Protein AF-A0A1H5ZK35-F1 (afdb_monomer_lite)

Structure (mmCIF, N/CA/C/O backbone):
data_AF-A0A1H5ZK35-F1
#
_entry.id   AF-A0A1H5ZK35-F1
#
loop_
_atom_site.group_PDB
_atom_site.id
_atom_site.type_symbol
_atom_site.label_atom_id
_atom_site.label_alt_id
_atom_site.label_comp_id
_atom_site.label_asym_id
_atom_site.label_entity_id
_atom_site.label_seq_id
_atom_site.pdbx_PDB_ins_code
_atom_site.Cartn_x
_atom_site.Cartn_y
_atom_site.Cartn_z
_atom_site.occupancy
_atom_site.B_iso_or_equiv
_atom_site.auth_seq_id
_atom_site.auth_comp_id
_atom_site.auth_asym_id
_atom_site.auth_atom_id
_atom_site.pdbx_PDB_model_num
ATOM 1 N N . MET A 1 1 ? -20.546 -2.433 10.017 1.00 49.03 1 MET A N 1
ATOM 2 C CA . MET A 1 1 ? -19.385 -1.617 10.458 1.00 49.03 1 MET A CA 1
ATOM 3 C C . MET A 1 1 ? -18.081 -2.416 10.599 1.00 49.03 1 MET A C 1
ATOM 5 O O . MET A 1 1 ? -17.077 -1.964 10.078 1.00 49.03 1 MET A O 1
ATOM 9 N N . LYS A 1 2 ? -18.054 -3.610 11.224 1.00 55.56 2 LYS A N 1
ATOM 10 C CA . LYS A 1 2 ? -16.816 -4.425 11.358 1.00 55.56 2 LYS A CA 1
ATOM 11 C C . LYS A 1 2 ? -16.218 -4.907 10.025 1.00 55.56 2 LYS A C 1
ATOM 13 O O . LYS A 1 2 ? -15.010 -5.068 9.913 1.00 55.56 2 LYS A O 1
ATOM 18 N N . THR A 1 3 ? -17.070 -5.149 9.034 1.00 64.69 3 THR A N 1
ATOM 19 C CA . THR A 1 3 ? -16.689 -5.733 7.742 1.00 64.69 3 THR A CA 1
ATOM 20 C C . THR A 1 3 ? -15.943 -4.738 6.855 1.00 64.69 3 THR A C 1
ATOM 22 O O . THR A 1 3 ? -14.916 -5.093 6.298 1.00 64.69 3 THR A O 1
ATOM 25 N N . ILE A 1 4 ? -16.377 -3.473 6.808 1.00 67.25 4 ILE A N 1
ATOM 26 C CA . ILE A 1 4 ? -15.739 -2.415 6.003 1.00 67.25 4 ILE A CA 1
ATOM 27 C C . ILE A 1 4 ? -14.307 -2.147 6.487 1.00 67.25 4 ILE A C 1
ATOM 29 O O . ILE A 1 4 ? -13.399 -2.065 5.671 1.00 67.25 4 ILE A O 1
ATOM 33 N N . LEU A 1 5 ? -14.080 -2.097 7.807 1.00 65.31 5 LEU A N 1
ATOM 34 C CA . LEU A 1 5 ? -12.732 -1.923 8.363 1.00 65.31 5 LEU A CA 1
ATOM 35 C C . LEU A 1 5 ? -11.831 -3.141 8.109 1.00 65.31 5 LEU A C 1
ATOM 37 O O . LEU A 1 5 ? -10.650 -2.976 7.818 1.00 65.31 5 LEU A O 1
ATOM 41 N N . LYS A 1 6 ? -12.382 -4.361 8.172 1.00 67.38 6 LYS A N 1
ATOM 42 C CA . LYS A 1 6 ? -11.642 -5.580 7.810 1.00 67.38 6 LYS A CA 1
ATOM 43 C C . LYS A 1 6 ? -11.255 -5.585 6.332 1.00 67.38 6 LYS A C 1
ATOM 45 O O . LYS A 1 6 ? -10.099 -5.846 6.027 1.00 67.38 6 LYS A O 1
ATOM 50 N N . PHE A 1 7 ? -12.187 -5.261 5.434 1.00 76.19 7 PHE A N 1
ATOM 51 C CA . PHE A 1 7 ? -11.905 -5.160 4.000 1.00 76.19 7 PHE A CA 1
ATOM 52 C C . PHE A 1 7 ? -10.918 -4.035 3.688 1.00 76.19 7 PHE A C 1
ATOM 54 O O . PHE A 1 7 ? -10.021 -4.252 2.886 1.00 76.19 7 PHE A O 1
ATOM 61 N N . GLY A 1 8 ? -11.016 -2.881 4.353 1.00 71.81 8 GLY A N 1
ATOM 62 C CA . GLY A 1 8 ? -10.055 -1.785 4.206 1.00 71.81 8 GLY A CA 1
ATOM 63 C C . GLY A 1 8 ? -8.639 -2.172 4.639 1.00 71.81 8 GLY A C 1
ATOM 64 O O . GLY A 1 8 ? -7.684 -1.874 3.931 1.00 71.81 8 GLY A O 1
ATOM 65 N N . SER A 1 9 ? -8.496 -2.906 5.747 1.00 68.50 9 SER A N 1
ATOM 66 C CA . SER A 1 9 ? -7.190 -3.400 6.203 1.00 68.50 9 SER A CA 1
ATOM 67 C C . SER A 1 9 ? -6.633 -4.502 5.291 1.00 68.50 9 SER A C 1
ATOM 69 O O . SER A 1 9 ? -5.447 -4.483 4.969 1.00 68.50 9 SER A O 1
ATOM 71 N N . LEU A 1 10 ? -7.488 -5.412 4.807 1.00 77.50 10 LEU A N 1
ATOM 72 C CA . LEU A 1 10 ? -7.105 -6.465 3.861 1.00 77.50 10 LEU A CA 1
ATOM 73 C C . LEU A 1 10 ? -6.694 -5.884 2.500 1.00 77.50 10 LEU A C 1
ATOM 75 O O . LEU A 1 10 ? -5.715 -6.330 1.912 1.00 77.50 10 LEU A O 1
ATOM 79 N N . LEU A 1 11 ? -7.412 -4.861 2.027 1.00 79.62 11 LEU A N 1
ATOM 80 C CA . LEU A 1 11 ? -7.066 -4.104 0.826 1.00 79.62 11 LEU A CA 1
ATOM 81 C C . LEU A 1 11 ? -5.779 -3.308 1.018 1.00 79.62 11 LEU A C 1
ATOM 83 O O . LEU A 1 11 ? -4.944 -3.325 0.126 1.00 79.62 11 LEU A O 1
ATOM 87 N N . GLY A 1 12 ? -5.585 -2.663 2.172 1.00 72.00 12 GLY A N 1
ATOM 88 C CA . GLY A 1 12 ? -4.336 -1.976 2.505 1.00 72.00 12 GLY A CA 1
ATOM 89 C C . GLY A 1 12 ? -3.139 -2.927 2.501 1.00 72.00 12 GLY A C 1
ATOM 90 O O . GLY A 1 12 ? -2.101 -2.593 1.944 1.00 72.00 12 GLY A O 1
ATOM 91 N N . LEU A 1 13 ? -3.308 -4.141 3.033 1.00 76.00 13 LEU A N 1
ATOM 92 C CA . LEU A 1 13 ? -2.285 -5.188 3.010 1.00 76.00 13 LEU A CA 1
ATOM 93 C C . LEU A 1 13 ? -2.050 -5.745 1.596 1.00 76.00 13 LEU A C 1
ATOM 95 O O . LEU A 1 13 ? -0.915 -5.973 1.196 1.00 76.00 13 LEU A O 1
ATOM 99 N N . LEU A 1 14 ? -3.103 -5.929 0.799 1.00 81.56 14 LEU A N 1
ATOM 100 C CA . LEU A 1 14 ? -2.956 -6.302 -0.610 1.00 81.56 14 LEU A CA 1
ATOM 101 C C . LEU A 1 14 ? -2.247 -5.205 -1.406 1.00 81.56 14 LEU A C 1
ATOM 103 O O . LEU A 1 14 ? -1.412 -5.518 -2.247 1.00 81.56 14 LEU A O 1
ATOM 107 N N . LEU A 1 15 ? -2.510 -3.931 -1.110 1.00 75.88 15 LEU A N 1
ATOM 108 C CA . LEU A 1 15 ? -1.840 -2.794 -1.736 1.00 75.88 15 LEU A CA 1
ATOM 109 C C . LEU A 1 15 ? -0.358 -2.668 -1.362 1.00 75.88 15 LEU A C 1
ATOM 111 O O . LEU A 1 15 ? 0.350 -1.943 -2.049 1.00 75.88 15 LEU A O 1
ATOM 115 N N . THR A 1 16 ? 0.147 -3.338 -0.323 1.00 75.44 16 THR A N 1
ATOM 116 C CA . THR A 1 16 ? 1.599 -3.373 -0.068 1.00 75.44 16 THR A CA 1
ATOM 117 C C . THR A 1 16 ? 2.304 -4.480 -0.850 1.00 75.44 16 THR A C 1
ATOM 119 O O . THR A 1 16 ? 3.511 -4.395 -1.060 1.00 75.44 16 THR A O 1
ATOM 122 N N . ILE A 1 17 ? 1.566 -5.487 -1.325 1.00 80.06 17 ILE A N 1
ATOM 123 C CA . ILE A 1 17 ? 2.107 -6.649 -2.048 1.00 80.06 17 ILE A CA 1
ATOM 124 C C . ILE A 1 17 ? 1.867 -6.527 -3.559 1.00 80.06 17 ILE A C 1
ATOM 126 O O . ILE A 1 17 ? 2.724 -6.882 -4.362 1.00 80.06 17 ILE A O 1
ATOM 130 N N . TYR A 1 18 ? 0.721 -5.992 -3.967 1.00 82.62 18 TYR A N 1
ATOM 131 C CA . TYR A 1 18 ? 0.313 -5.924 -5.367 1.00 82.62 18 TYR A CA 1
ATOM 132 C C . TYR A 1 18 ? 1.195 -4.987 -6.219 1.00 82.62 18 TYR A C 1
ATOM 134 O O . TYR A 1 18 ? 1.692 -5.447 -7.245 1.00 82.62 18 TYR A O 1
ATOM 142 N N . PRO A 1 19 ? 1.496 -3.734 -5.812 1.00 80.00 19 PRO A N 1
ATOM 143 C CA . PRO A 1 19 ? 2.369 -2.843 -6.581 1.00 80.00 19 PRO A CA 1
ATOM 144 C C . PRO A 1 19 ? 3.787 -3.379 -6.835 1.00 80.00 19 PRO A C 1
ATOM 146 O O . PRO A 1 19 ? 4.229 -3.262 -7.975 1.00 80.00 19 PRO A O 1
ATOM 149 N N . PRO A 1 20 ? 4.510 -3.985 -5.861 1.00 80.06 20 PRO A N 1
ATOM 150 C CA . PRO A 1 20 ? 5.816 -4.576 -6.145 1.00 80.06 20 PRO A CA 1
ATOM 151 C C . PRO A 1 20 ? 5.722 -5.736 -7.130 1.00 80.06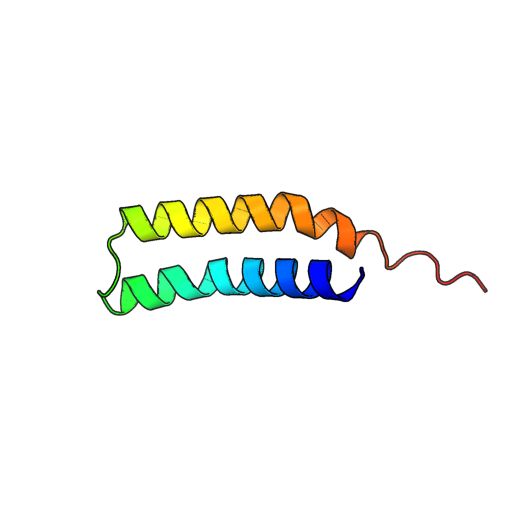 20 PRO A C 1
ATOM 153 O O . PRO A 1 20 ? 6.550 -5.816 -8.029 1.00 80.06 20 PRO A O 1
ATOM 156 N N . VAL A 1 21 ? 4.710 -6.603 -7.015 1.00 84.06 21 VAL A N 1
ATOM 157 C CA . VAL A 1 21 ? 4.513 -7.710 -7.970 1.00 84.06 21 VAL A CA 1
ATOM 158 C C . VAL A 1 21 ? 4.298 -7.173 -9.388 1.00 84.06 21 VAL A C 1
ATOM 160 O O . VAL A 1 21 ? 4.902 -7.667 -10.337 1.00 84.06 21 VAL A O 1
ATOM 163 N N . MET A 1 22 ? 3.495 -6.119 -9.523 1.00 81.88 22 MET A N 1
ATOM 164 C CA . MET A 1 22 ? 3.199 -5.475 -10.803 1.00 81.88 22 MET A CA 1
ATOM 165 C C . MET A 1 22 ? 4.417 -4.732 -11.390 1.00 81.88 22 MET A C 1
ATOM 167 O O . MET A 1 22 ? 4.648 -4.779 -12.597 1.00 81.88 22 MET A O 1
ATOM 171 N N . TYR A 1 23 ? 5.240 -4.112 -10.538 1.00 82.25 23 TYR A N 1
ATOM 172 C CA . TYR A 1 23 ? 6.527 -3.520 -10.922 1.00 82.25 23 TYR A CA 1
ATOM 173 C C . TYR A 1 23 ? 7.523 -4.582 -11.410 1.00 82.25 23 TYR A C 1
ATOM 175 O O . TYR A 1 23 ? 8.157 -4.401 -12.446 1.00 82.25 23 TYR A O 1
ATOM 183 N N . PHE A 1 24 ? 7.622 -5.726 -10.723 1.00 82.06 24 PHE A N 1
ATOM 184 C CA . PHE A 1 24 ? 8.479 -6.837 -11.157 1.00 82.06 24 PHE A CA 1
ATOM 185 C C . PHE A 1 24 ? 8.020 -7.476 -12.474 1.00 82.06 24 PHE A C 1
ATOM 187 O O . PHE A 1 24 ? 8.852 -7.996 -13.213 1.00 82.06 24 PHE A O 1
ATOM 194 N N . MET A 1 25 ? 6.724 -7.414 -12.792 1.00 86.50 25 MET A N 1
ATOM 195 C CA . MET A 1 25 ? 6.192 -7.808 -14.103 1.00 86.50 25 MET A CA 1
ATOM 196 C C . MET A 1 25 ? 6.504 -6.798 -15.222 1.00 86.50 25 MET A C 1
ATOM 198 O O . MET A 1 25 ? 6.276 -7.112 -16.386 1.00 86.50 25 MET A O 1
ATOM 202 N N . GLY A 1 26 ? 7.040 -5.615 -14.899 1.00 82.19 26 GLY A N 1
ATOM 203 C CA . GLY A 1 26 ? 7.327 -4.552 -15.868 1.00 82.19 26 GLY A CA 1
ATOM 204 C C . GLY A 1 26 ? 6.092 -3.764 -16.317 1.00 82.19 26 GLY A C 1
ATOM 205 O O . GLY A 1 26 ? 6.186 -2.955 -17.234 1.00 82.19 26 GLY A O 1
ATOM 206 N N . ASP A 1 27 ? 4.943 -3.985 -15.674 1.00 78.81 27 ASP A N 1
ATOM 207 C CA . ASP A 1 27 ? 3.652 -3.390 -16.045 1.00 78.81 27 ASP A CA 1
ATOM 208 C C . ASP A 1 27 ? 3.481 -1.971 -15.463 1.00 78.81 27 ASP A C 1
ATOM 210 O O . ASP A 1 27 ? 2.655 -1.177 -15.914 1.00 78.81 27 ASP A O 1
ATOM 214 N N . VAL A 1 28 ? 4.273 -1.628 -14.438 1.00 80.50 28 VAL A N 1
ATOM 215 C CA . VAL A 1 28 ? 4.137 -0.381 -13.677 1.00 80.50 28 VAL A CA 1
ATOM 216 C C . VAL A 1 28 ? 5.493 0.279 -1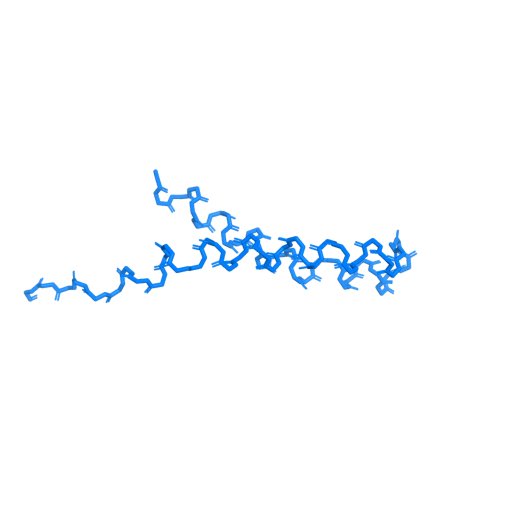3.471 1.00 80.50 28 VAL A C 1
ATOM 218 O O . VAL A 1 28 ? 6.446 -0.368 -13.054 1.00 80.50 28 VAL A O 1
ATOM 221 N N . ASP A 1 29 ? 5.560 1.587 -13.715 1.00 85.06 29 ASP A N 1
ATOM 222 C CA . ASP A 1 29 ? 6.760 2.395 -13.494 1.00 85.06 29 ASP A CA 1
ATOM 223 C C . ASP A 1 29 ? 7.077 2.573 -11.993 1.00 85.06 29 ASP A C 1
ATOM 225 O O . ASP A 1 29 ? 6.172 2.567 -11.142 1.00 85.06 29 ASP A O 1
ATOM 229 N N . LEU A 1 30 ? 8.358 2.765 -11.656 1.00 82.19 30 LEU A N 1
ATOM 230 C CA . LEU A 1 30 ? 8.845 2.851 -10.274 1.00 82.19 30 LEU A CA 1
ATOM 231 C C . LEU A 1 30 ? 8.145 3.975 -9.497 1.00 82.19 30 LEU A C 1
ATOM 233 O O . LEU A 1 30 ? 7.802 3.806 -8.322 1.00 82.19 30 LEU A O 1
ATOM 237 N N . ASP A 1 31 ? 7.883 5.114 -10.141 1.00 86.12 31 ASP A N 1
ATOM 238 C CA . ASP A 1 31 ? 7.205 6.230 -9.478 1.00 86.12 31 ASP A CA 1
ATOM 239 C C . ASP A 1 31 ? 5.741 5.916 -9.153 1.00 86.12 31 ASP A C 1
ATOM 241 O O . ASP A 1 31 ? 5.268 6.254 -8.064 1.00 86.12 31 ASP A O 1
ATOM 245 N N . ARG A 1 32 ? 5.030 5.185 -10.023 1.00 82.81 32 ARG A N 1
ATOM 246 C CA . ARG A 1 32 ? 3.657 4.735 -9.730 1.00 82.81 32 ARG A CA 1
ATOM 247 C C . ARG A 1 32 ? 3.626 3.741 -8.575 1.00 82.81 32 ARG A C 1
ATOM 249 O O . ARG A 1 32 ? 2.744 3.840 -7.721 1.00 82.81 32 ARG A O 1
ATOM 256 N N . MET A 1 33 ? 4.587 2.818 -8.527 1.00 84.56 33 MET A N 1
ATOM 257 C CA . MET A 1 33 ? 4.721 1.858 -7.429 1.00 84.56 33 MET A CA 1
ATOM 258 C C . MET A 1 33 ? 4.951 2.573 -6.092 1.00 84.56 33 MET A C 1
ATOM 260 O O . MET A 1 33 ? 4.247 2.294 -5.119 1.00 84.56 33 MET A O 1
ATOM 264 N N . LYS A 1 34 ? 5.885 3.532 -6.048 1.00 84.69 34 LYS A N 1
ATOM 265 C CA . LYS A 1 34 ? 6.194 4.319 -4.841 1.00 84.69 34 LYS A CA 1
ATOM 266 C C . LYS A 1 34 ? 4.966 5.058 -4.312 1.00 84.69 34 LYS A C 1
ATOM 268 O O . LYS A 1 34 ? 4.685 4.995 -3.115 1.00 84.69 34 LYS A O 1
ATOM 273 N N . TRP A 1 35 ? 4.208 5.710 -5.194 1.00 87.94 35 TRP A N 1
ATOM 274 C CA . TRP A 1 35 ? 2.975 6.401 -4.810 1.00 87.94 35 TRP A CA 1
ATOM 275 C C . TRP A 1 35 ? 1.894 5.440 -4.310 1.00 87.94 35 TRP A C 1
ATOM 277 O O . TRP A 1 35 ? 1.292 5.695 -3.266 1.00 87.94 35 TRP A O 1
ATOM 287 N N . ALA A 1 36 ? 1.674 4.317 -4.999 1.00 83.94 36 ALA A N 1
ATOM 288 C CA . ALA A 1 36 ? 0.690 3.315 -4.590 1.00 83.94 36 ALA A CA 1
ATOM 289 C C . ALA A 1 36 ? 1.012 2.718 -3.209 1.00 83.94 36 ALA A C 1
ATOM 291 O O . ALA A 1 36 ? 0.127 2.623 -2.357 1.00 83.94 36 ALA A O 1
ATOM 292 N N . MET A 1 37 ? 2.283 2.385 -2.957 1.00 82.38 37 MET A N 1
ATOM 293 C CA . MET A 1 37 ? 2.735 1.885 -1.655 1.00 82.38 37 MET A CA 1
ATOM 294 C C . MET A 1 37 ? 2.631 2.949 -0.560 1.00 82.38 37 MET A C 1
ATOM 296 O O . MET A 1 37 ? 2.189 2.636 0.542 1.00 82.38 37 MET A O 1
ATOM 300 N N . GLY A 1 38 ? 2.978 4.205 -0.856 1.00 87.50 38 GLY A N 1
ATOM 301 C CA . GLY A 1 38 ? 2.860 5.309 0.100 1.00 87.50 38 GLY A CA 1
ATOM 302 C C . GLY A 1 38 ? 1.413 5.557 0.531 1.00 87.50 38 GLY A C 1
ATOM 303 O O . GLY A 1 38 ? 1.127 5.671 1.723 1.00 87.50 38 GLY A O 1
ATOM 304 N N . ILE A 1 39 ? 0.482 5.563 -0.427 1.00 86.50 39 ILE A N 1
ATOM 305 C CA . ILE A 1 39 ? -0.954 5.717 -0.154 1.00 86.50 39 ILE A CA 1
ATOM 306 C C . ILE A 1 39 ? -1.496 4.497 0.602 1.00 86.50 39 ILE A C 1
ATOM 308 O O . ILE A 1 39 ? -2.231 4.663 1.576 1.00 86.50 39 ILE A O 1
ATOM 312 N N . GLY A 1 40 ? -1.108 3.282 0.201 1.00 82.19 40 GLY A N 1
ATOM 313 C CA . GLY A 1 40 ? -1.486 2.043 0.886 1.00 82.19 40 GLY A CA 1
ATOM 314 C C . GLY A 1 40 ? -1.002 2.004 2.337 1.00 82.19 40 GLY A C 1
ATOM 315 O O . GLY A 1 40 ? -1.772 1.659 3.234 1.00 82.19 40 GLY A O 1
ATOM 316 N N . MET A 1 41 ? 0.233 2.445 2.587 1.00 84.06 41 MET A N 1
ATOM 317 C CA . MET A 1 41 ? 0.804 2.560 3.927 1.00 84.06 41 MET A CA 1
ATOM 318 C C . MET A 1 41 ? 0.048 3.585 4.775 1.00 84.06 41 MET A C 1
ATOM 320 O O . MET A 1 41 ? -0.306 3.269 5.906 1.00 84.06 41 MET A O 1
ATOM 324 N N . LEU A 1 42 ? -0.255 4.771 4.238 1.00 86.12 42 LEU A N 1
ATOM 325 C CA . LEU A 1 42 ? -1.048 5.799 4.928 1.00 86.12 42 LEU A CA 1
ATOM 326 C C . LEU A 1 42 ? -2.449 5.291 5.289 1.00 86.12 42 LEU A C 1
ATOM 328 O O . LEU A 1 42 ? -2.881 5.418 6.435 1.00 86.12 42 LEU A O 1
ATOM 332 N N . LEU A 1 43 ? -3.136 4.662 4.334 1.00 81.12 43 LEU A N 1
ATOM 333 C CA . LEU A 1 43 ? -4.445 4.044 4.553 1.00 81.12 43 LEU A CA 1
ATOM 334 C C . LEU A 1 43 ? -4.380 2.970 5.638 1.00 81.12 43 LEU A C 1
ATOM 336 O O . LEU A 1 43 ? -5.229 2.954 6.533 1.00 81.12 43 LEU A O 1
ATOM 340 N N . TRP A 1 44 ? -3.373 2.095 5.595 1.00 77.00 44 TRP A N 1
ATOM 341 C CA . TRP A 1 44 ? -3.179 1.072 6.618 1.00 77.00 44 TRP A CA 1
ATOM 342 C C . TRP A 1 44 ? -2.871 1.698 7.979 1.00 77.00 44 TRP A C 1
ATOM 344 O O . TRP A 1 44 ? -3.462 1.290 8.968 1.00 77.00 44 TRP A O 1
ATOM 354 N N . PHE A 1 45 ? -2.047 2.743 8.048 1.00 82.12 45 PHE A N 1
ATOM 355 C CA . PHE A 1 45 ? -1.703 3.412 9.306 1.00 82.12 45 PHE A CA 1
ATOM 356 C C . PHE A 1 45 ? -2.916 4.055 9.990 1.00 82.12 45 PHE A C 1
ATOM 358 O O . PHE A 1 45 ? -3.033 4.010 11.211 1.00 82.12 45 PHE A O 1
ATOM 365 N N . VAL A 1 46 ? -3.847 4.618 9.213 1.00 82.94 46 VAL A N 1
ATOM 366 C CA . VAL A 1 46 ? -5.088 5.205 9.745 1.00 82.94 46 VAL A CA 1
ATOM 367 C C . VAL A 1 46 ? -6.097 4.119 10.131 1.00 82.94 46 VAL A C 1
ATOM 369 O O . VAL A 1 46 ? -6.838 4.277 11.099 1.00 82.94 46 VAL A O 1
ATOM 372 N N . THR A 1 47 ? -6.128 2.996 9.410 1.00 73.94 47 THR A N 1
ATOM 373 C CA . THR A 1 47 ? -7.133 1.936 9.616 1.00 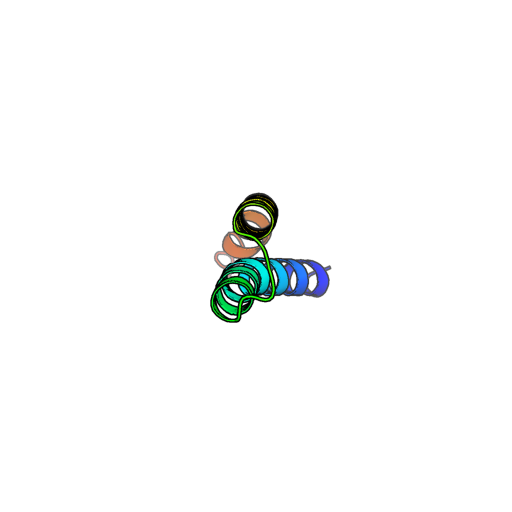73.94 47 THR A CA 1
ATOM 374 C C . THR A 1 47 ? -6.707 0.835 10.597 1.00 73.94 47 THR A C 1
ATOM 376 O O . THR A 1 47 ? -7.559 0.294 11.302 1.00 73.94 47 THR A O 1
ATOM 379 N N . ALA A 1 48 ? -5.415 0.519 10.709 1.00 71.88 48 ALA A N 1
ATOM 380 C CA . ALA A 1 48 ? -4.853 -0.494 11.607 1.00 71.88 48 ALA A CA 1
ATOM 381 C C . ALA A 1 48 ? -5.154 -0.263 13.104 1.00 71.88 48 ALA A C 1
ATOM 383 O O . ALA A 1 48 ? -5.621 -1.211 13.751 1.00 71.88 48 ALA A O 1
ATOM 384 N N . PRO A 1 49 ? -4.978 0.948 13.685 1.00 71.62 49 PRO A N 1
ATOM 385 C CA . PRO A 1 49 ?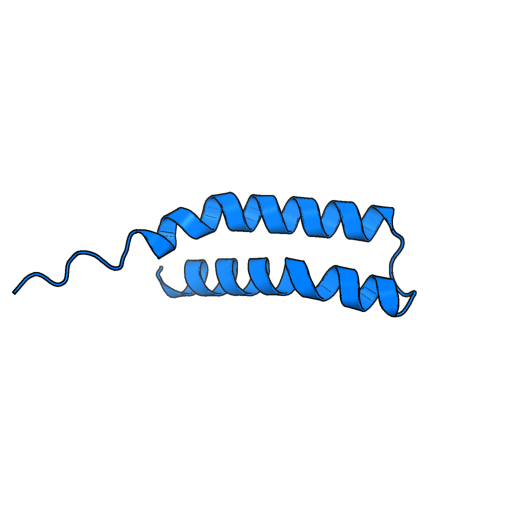 -5.248 1.174 15.108 1.00 71.62 49 PRO A CA 1
ATOM 386 C C . PRO A 1 49 ? -6.723 0.957 15.476 1.00 71.62 49 PRO A C 1
ATOM 388 O O . PRO A 1 49 ? -7.030 0.531 16.590 1.00 71.62 49 PRO A O 1
ATOM 391 N N . PHE A 1 50 ? -7.642 1.160 14.528 1.00 71.56 50 PHE A N 1
ATOM 392 C CA . PHE A 1 50 ? -9.078 0.946 14.733 1.00 71.56 50 PHE A CA 1
ATOM 393 C C . PHE A 1 50 ? -9.473 -0.533 14.873 1.00 71.56 50 PHE A C 1
ATOM 395 O O . PHE A 1 50 ? -10.567 -0.828 15.363 1.00 71.56 50 PHE A O 1
ATOM 402 N N . TRP A 1 51 ? -8.618 -1.472 14.453 1.00 64.81 51 TRP A N 1
ATOM 403 C CA . TRP A 1 51 ? -8.885 -2.908 14.576 1.00 64.81 51 TRP A CA 1
ATOM 404 C C . TRP A 1 51 ? -8.005 -3.597 15.624 1.00 64.81 51 TRP A C 1
ATOM 406 O O . TRP A 1 51 ? -8.505 -4.464 16.341 1.00 64.81 51 TRP A O 1
ATOM 416 N N . ILE A 1 52 ? -6.739 -3.186 15.773 1.00 67.81 52 ILE A N 1
ATOM 417 C CA . ILE A 1 52 ? -5.801 -3.841 16.699 1.00 67.81 52 ILE A CA 1
ATOM 418 C C . ILE A 1 52 ? -6.165 -3.626 18.176 1.00 67.81 52 ILE A C 1
ATOM 420 O O . ILE A 1 52 ? -5.948 -4.507 19.001 1.00 67.81 52 ILE A O 1
ATOM 424 N N . ASN A 1 53 ? -6.830 -2.514 18.508 1.00 58.75 53 ASN A N 1
ATOM 425 C CA . ASN A 1 53 ? -7.253 -2.205 19.878 1.00 58.75 53 ASN A CA 1
ATOM 426 C C . ASN A 1 53 ? -8.543 -2.931 20.317 1.00 58.75 53 ASN A C 1
ATOM 428 O O . ASN A 1 53 ? -9.168 -2.568 21.311 1.00 58.75 53 ASN A O 1
ATOM 432 N N . ARG A 1 54 ? -9.006 -3.939 19.566 1.00 56.69 54 ARG A N 1
ATOM 433 C CA . ARG A 1 54 ? -10.297 -4.599 19.820 1.00 56.69 54 ARG A CA 1
ATOM 434 C C . ARG A 1 54 ? -10.210 -5.992 20.438 1.00 56.69 54 ARG A C 1
ATOM 436 O O . ARG A 1 54 ? -11.248 -6.639 20.557 1.00 56.69 54 ARG A O 1
ATOM 443 N N . SER A 1 55 ? -9.020 -6.406 20.876 1.00 54.47 55 SER A N 1
ATOM 444 C CA . SER A 1 55 ? -8.777 -7.731 21.469 1.00 54.47 55 SER A CA 1
ATOM 445 C C . SER A 1 55 ? -8.590 -7.752 22.992 1.00 54.47 55 SER A C 1
ATOM 447 O O . SER A 1 55 ? -8.286 -8.810 23.527 1.00 54.47 55 SER A O 1
ATOM 449 N N . VAL A 1 56 ? -8.817 -6.654 23.723 1.00 55.50 56 VAL A N 1
ATOM 450 C CA . VAL A 1 56 ? -8.774 -6.674 25.202 1.00 55.50 56 VAL A CA 1
ATOM 451 C C . VAL A 1 56 ? -10.070 -6.125 25.792 1.00 55.50 56 VAL A C 1
ATOM 453 O O . VAL A 1 56 ? -10.116 -5.064 26.401 1.00 55.50 56 VAL A O 1
ATOM 456 N N . ASN A 1 57 ? -11.160 -6.856 25.570 1.00 50.47 57 ASN A N 1
ATOM 457 C CA . ASN A 1 57 ? -12.251 -6.943 26.540 1.00 50.47 57 ASN A CA 1
ATOM 458 C C . ASN A 1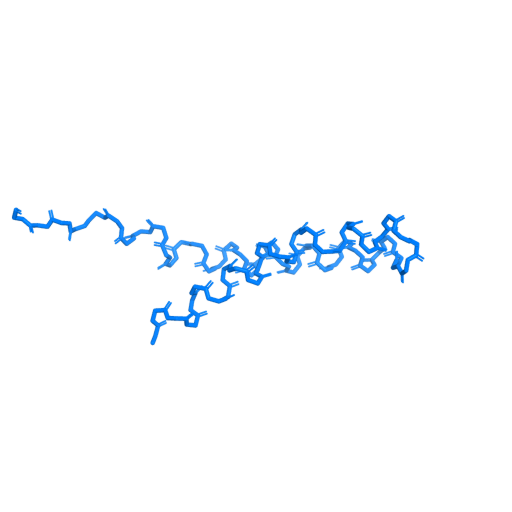 57 ? -13.015 -8.254 26.306 1.00 50.47 57 ASN A C 1
ATOM 460 O O . ASN A 1 57 ? -14.144 -8.269 25.822 1.00 50.47 57 ASN A O 1
ATOM 464 N N . ASN A 1 58 ? -12.342 -9.368 26.596 1.00 48.62 58 ASN A N 1
ATOM 465 C CA . ASN A 1 58 ? -13.039 -10.547 27.092 1.00 48.62 58 ASN A CA 1
ATOM 466 C C . ASN A 1 58 ? -13.145 -10.331 28.602 1.00 48.62 58 ASN A C 1
ATOM 468 O O . ASN A 1 58 ? -12.259 -10.717 29.358 1.00 48.62 58 ASN A O 1
ATOM 472 N N . GLY A 1 59 ? -14.157 -9.570 29.010 1.0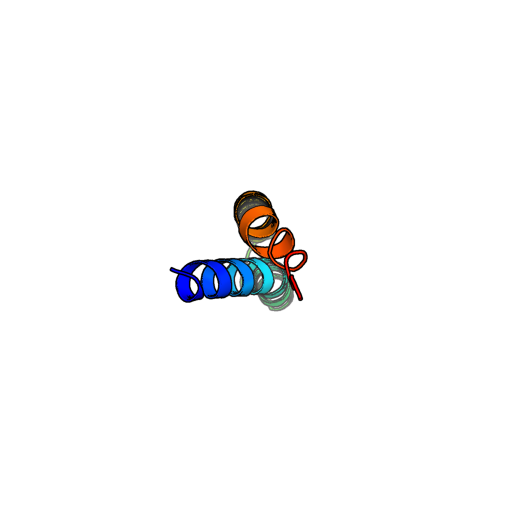0 59.00 59 GLY A N 1
ATOM 473 C CA . GLY A 1 59 ? -14.625 -9.623 30.381 1.00 59.00 59 GLY A CA 1
ATOM 474 C C . GLY A 1 59 ? -15.360 -10.943 30.603 1.00 59.00 59 GLY A C 1
ATOM 475 O O . GLY A 1 59 ? -16.141 -11.341 29.736 1.00 59.00 59 GLY A O 1
ATOM 476 N N . GLN A 1 60 ? -15.148 -11.489 31.805 1.00 40.81 60 GLN A N 1
ATOM 477 C CA . GLN A 1 60 ? -15.734 -12.692 32.419 1.00 40.81 60 GLN A CA 1
ATOM 478 C C . GLN A 1 60 ? -14.935 -13.975 32.164 1.00 40.81 60 GLN A C 1
ATOM 480 O O . GLN A 1 60 ? -15.108 -14.606 31.099 1.00 40.81 60 GLN A O 1
#

Sequence (60 aa):
MKTILKFGSLLGLLLTIYPPVMYFMGDVDLDRMKWAMGIGMLLWFVTAPFWINRSVNNGQ

Foldseek 3Di:
DVVVLVVLLVVLVCLCVVLVVCVVVVNDDPVRSVVSNVVSVVSNVVSVVVPVVPPPPPDD

Radius of gyration: 14.85 Å; chains: 1; bounding box: 28×19×48 Å

pLDDT: mean 74.33, std 11.48, range [40.81, 87.94]

Organism: NCBI:txid1120964

Secondary structure (DSSP, 8-state):
-HHHHHHHHHHHHHHHHHHHHHHHTTSS-HHHHHHHHHHHHHHHHHHSHHHHTTSS----